Protein AF-A0A954UEF2-F1 (afdb_monomer)

Nearest PDB structures (foldseek):
  1y28-assembly1_A  TM=8.885E-01  e=5.651E-03  Bradyrhizobium japonicum
  2owj-assembly1_A  TM=8.847E-01  e=1.300E-02  Bradyrhizobium japonicum
  4gcz-assembly1_A  TM=8.920E-01  e=2.221E-02  Bacillus subtilis subsp. subtilis str. 168
  1d06-assembly1_A  TM=9.150E-01  e=4.275E-02  Sinorhizobium meliloti
  6cqo-assembly4_E  TM=3.640E-01  e=3.643E-01  Saccharomyces cerevisiae S288C

Structure (mmCIF, N/CA/C/O backbone):
data_AF-A0A954UEF2-F1
#
_entry.id   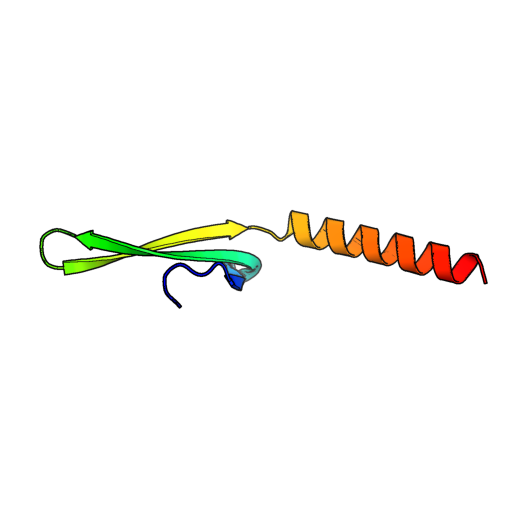AF-A0A954UEF2-F1
#
loop_
_atom_site.group_PDB
_atom_site.id
_atom_site.type_symbol
_atom_site.label_atom_id
_atom_site.label_alt_id
_atom_site.label_comp_id
_atom_site.label_asym_id
_atom_site.label_entity_id
_atom_site.label_seq_id
_atom_site.pdbx_PDB_ins_code
_atom_site.Cartn_x
_atom_site.Cartn_y
_atom_site.Cartn_z
_atom_site.occupancy
_atom_site.B_iso_or_equiv
_atom_site.auth_seq_id
_atom_site.auth_comp_id
_atom_site.auth_asym_id
_atom_site.auth_atom_id
_atom_site.pdbx_PDB_model_num
ATOM 1 N N . MET A 1 1 ? -9.687 13.498 5.252 1.00 63.09 1 MET A N 1
ATOM 2 C CA . MET A 1 1 ? -8.889 12.251 5.358 1.0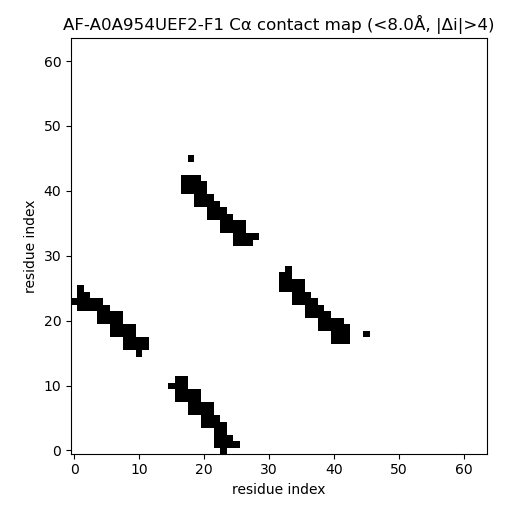0 63.09 1 MET A CA 1
ATOM 3 C C . MET A 1 1 ? -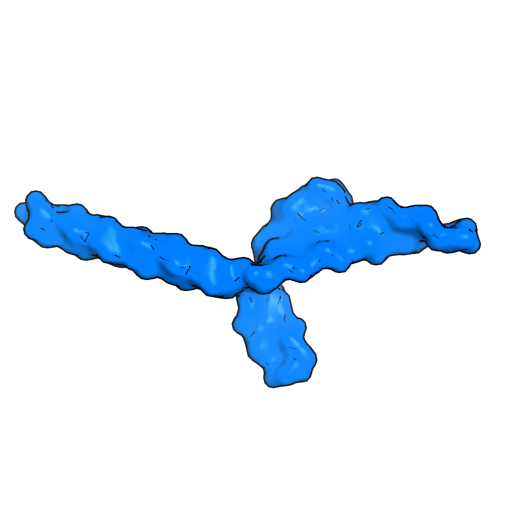9.775 11.007 5.335 1.00 63.09 1 MET A C 1
ATOM 5 O O . MET A 1 1 ? -9.384 10.026 4.726 1.00 63.09 1 MET A O 1
ATOM 9 N N . ILE A 1 2 ? -10.979 11.049 5.912 1.00 64.38 2 ILE A N 1
ATOM 10 C CA . ILE A 1 2 ? -11.974 9.968 5.831 1.00 64.38 2 ILE A CA 1
ATOM 11 C C . ILE A 1 2 ? -12.520 9.829 4.395 1.00 64.38 2 ILE A C 1
ATOM 13 O O . ILE A 1 2 ? -12.751 10.838 3.733 1.00 64.38 2 ILE A O 1
ATOM 17 N N . GLY A 1 3 ? -12.673 8.594 3.905 1.00 71.25 3 GLY A N 1
ATOM 18 C CA . GLY A 1 3 ? -13.218 8.281 2.574 1.00 71.25 3 GLY A CA 1
ATOM 19 C C . GLY A 1 3 ? -12.263 8.475 1.386 1.00 71.25 3 GLY A C 1
ATOM 20 O O . GLY A 1 3 ? -12.620 8.130 0.262 1.00 71.25 3 GLY A O 1
ATOM 21 N N . ARG A 1 4 ? -11.043 8.988 1.600 1.00 86.25 4 ARG A N 1
ATOM 22 C CA . ARG A 1 4 ? -10.042 9.163 0.534 1.00 86.25 4 ARG A CA 1
ATOM 23 C C . ARG A 1 4 ? -9.113 7.953 0.453 1.00 86.25 4 ARG A C 1
ATOM 25 O O . ARG A 1 4 ? -8.645 7.457 1.474 1.00 86.25 4 ARG A O 1
ATOM 32 N N . ARG A 1 5 ? -8.811 7.528 -0.774 1.00 89.88 5 ARG A N 1
ATOM 33 C CA . ARG A 1 5 ? -7.761 6.551 -1.076 1.00 89.88 5 ARG A CA 1
ATOM 34 C C . ARG A 1 5 ? -6.396 7.232 -1.043 1.00 89.88 5 ARG A C 1
ATOM 36 O O . ARG A 1 5 ? -6.198 8.249 -1.708 1.00 89.88 5 ARG A O 1
ATOM 43 N N . LEU A 1 6 ? -5.484 6.687 -0.247 1.00 94.19 6 LEU A N 1
ATOM 44 C CA . LEU A 1 6 ? -4.126 7.193 -0.063 1.00 94.19 6 LEU A CA 1
ATOM 45 C C . LEU A 1 6 ? -3.122 6.109 -0.438 1.00 94.19 6 LEU A C 1
ATOM 47 O O . LEU A 1 6 ? -3.298 4.959 -0.052 1.00 94.19 6 LEU A O 1
ATOM 51 N N . GLU A 1 7 ? -2.060 6.482 -1.147 1.00 95.19 7 GLU A N 1
ATOM 52 C CA . GLU A 1 7 ? -0.881 5.632 -1.305 1.00 95.19 7 GLU A CA 1
ATOM 53 C C . GLU A 1 7 ? 0.211 6.091 -0.339 1.00 95.19 7 GLU A C 1
ATOM 55 O O . GLU A 1 7 ? 0.534 7.277 -0.279 1.00 95.19 7 GLU A O 1
ATOM 60 N N . LEU A 1 8 ? 0.783 5.160 0.419 1.00 95.12 8 LEU A N 1
ATOM 61 C CA . LEU A 1 8 ? 1.829 5.433 1.398 1.00 95.12 8 LEU A CA 1
ATOM 62 C C . LEU A 1 8 ? 2.777 4.239 1.542 1.00 95.12 8 LEU A C 1
ATOM 64 O O . LEU A 1 8 ? 2.439 3.107 1.200 1.00 95.12 8 LEU A O 1
ATOM 68 N N . LYS A 1 9 ? 3.973 4.481 2.085 1.00 96.38 9 LYS A N 1
ATOM 69 C CA . LYS A 1 9 ? 4.855 3.396 2.527 1.00 96.38 9 LYS A CA 1
ATOM 70 C C . LYS A 1 9 ? 4.391 2.909 3.898 1.00 96.38 9 LYS A C 1
ATOM 72 O O . LYS A 1 9 ? 4.316 3.697 4.837 1.00 96.38 9 LYS A O 1
ATOM 77 N N . MET A 1 10 ? 4.118 1.616 4.014 1.00 96.31 10 MET A N 1
ATOM 78 C CA . MET A 1 10 ? 3.810 0.951 5.281 1.00 96.31 10 MET A CA 1
ATOM 79 C C . MET A 1 10 ? 4.918 -0.030 5.652 1.00 96.31 10 MET A C 1
ATOM 81 O O . MET A 1 10 ? 5.750 -0.382 4.818 1.00 96.31 10 MET A O 1
ATOM 85 N N . MET A 1 11 ? 4.940 -0.458 6.914 1.00 97.38 11 MET A N 1
ATOM 86 C CA . MET A 1 11 ? 5.932 -1.393 7.438 1.00 97.38 11 MET A CA 1
ATOM 87 C C . MET A 1 11 ? 5.236 -2.640 7.980 1.00 97.38 11 MET A C 1
ATOM 89 O O . MET A 1 11 ? 4.284 -2.547 8.755 1.00 97.38 11 MET A O 1
ATOM 93 N N . ARG A 1 12 ? 5.701 -3.814 7.557 1.00 94.69 12 ARG A N 1
ATOM 94 C CA . ARG A 1 12 ? 5.274 -5.102 8.106 1.00 94.69 12 ARG A CA 1
ATOM 95 C C . ARG A 1 12 ? 5.884 -5.322 9.490 1.00 94.69 12 ARG A C 1
ATOM 97 O O . ARG A 1 12 ? 6.890 -4.715 9.847 1.00 94.69 12 ARG A O 1
ATOM 104 N N . LYS A 1 13 ? 5.341 -6.283 10.242 1.00 95.69 13 LYS A N 1
ATOM 105 C CA . LYS A 1 13 ? 5.881 -6.689 11.554 1.00 95.69 13 LYS A CA 1
ATOM 106 C C . LYS A 1 13 ? 7.357 -7.116 11.501 1.00 95.69 13 LYS A C 1
ATOM 108 O O . LYS A 1 13 ? 8.075 -6.919 12.471 1.00 95.69 13 LYS A O 1
ATOM 113 N N . ASN A 1 14 ? 7.809 -7.688 10.384 1.00 97.00 14 ASN A N 1
ATOM 114 C CA . ASN A 1 14 ? 9.204 -8.097 10.178 1.00 97.00 14 ASN A CA 1
ATOM 115 C C . ASN A 1 14 ? 10.146 -6.930 9.795 1.00 97.00 14 ASN A C 1
ATOM 117 O O . ASN A 1 14 ? 11.318 -7.174 9.534 1.00 97.00 14 ASN A O 1
ATOM 121 N N . GLY A 1 15 ? 9.651 -5.688 9.726 1.00 97.00 15 GLY A N 1
ATOM 122 C CA . GLY A 1 15 ? 10.428 -4.502 9.349 1.00 97.00 15 GLY A CA 1
ATOM 123 C C . GLY A 1 15 ? 10.463 -4.195 7.847 1.00 97.00 15 GLY A C 1
ATOM 124 O O . GLY A 1 15 ? 10.945 -3.134 7.454 1.00 97.00 15 GLY A O 1
ATOM 125 N N . GLU A 1 16 ? 9.923 -5.067 6.991 1.00 97.06 16 GLU A N 1
ATOM 126 C CA . GLU A 1 16 ? 9.874 -4.830 5.546 1.00 97.06 16 GLU A CA 1
ATOM 127 C C . GLU A 1 16 ? 8.940 -3.656 5.213 1.00 97.06 16 GLU A C 1
ATOM 129 O O . GLU A 1 16 ? 7.778 -3.630 5.632 1.00 97.06 16 GLU A O 1
ATOM 134 N N . ARG A 1 17 ? 9.434 -2.692 4.426 1.00 96.56 17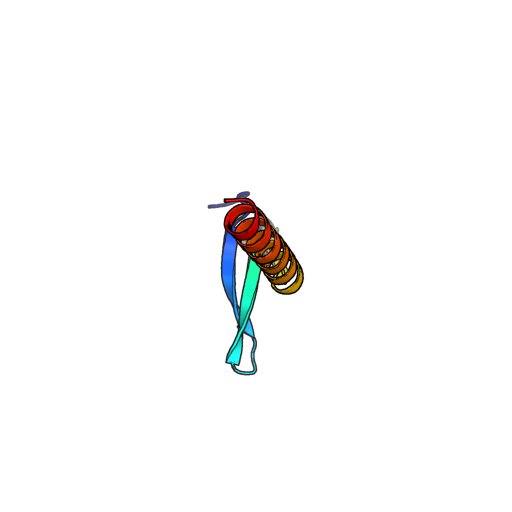 ARG A N 1
ATOM 135 C CA . ARG A 1 17 ? 8.622 -1.590 3.896 1.00 96.56 17 ARG A CA 1
ATOM 136 C C . ARG A 1 17 ? 7.983 -1.978 2.567 1.00 96.56 17 ARG A C 1
ATOM 138 O O . ARG A 1 17 ? 8.668 -2.487 1.686 1.00 96.56 17 ARG A O 1
ATOM 145 N N . PHE A 1 18 ? 6.706 -1.660 2.392 1.00 96.88 18 PHE A N 1
ATOM 146 C CA . PHE A 1 18 ? 5.955 -1.946 1.169 1.00 96.88 18 PHE A CA 1
ATOM 147 C C . PHE A 1 18 ? 5.079 -0.757 0.762 1.00 96.88 18 PHE A C 1
ATOM 149 O O . PHE A 1 18 ? 4.746 0.093 1.594 1.00 96.88 18 PHE A O 1
ATOM 156 N N . ASP A 1 19 ? 4.738 -0.669 -0.525 1.00 97.88 19 ASP A N 1
ATOM 157 C CA . ASP A 1 19 ? 3.760 0.312 -0.995 1.00 97.88 19 ASP A CA 1
ATOM 158 C C . ASP A 1 19 ? 2.356 -0.180 -0.663 1.00 97.88 19 ASP A C 1
ATOM 160 O O . ASP A 1 19 ? 1.955 -1.277 -1.060 1.00 97.88 19 ASP A O 1
ATOM 164 N N . ALA A 1 20 ? 1.603 0.651 0.044 1.00 97.31 20 ALA A N 1
ATOM 165 C CA . ALA A 1 20 ? 0.248 0.359 0.453 1.00 97.31 20 ALA A CA 1
ATOM 166 C C . ALA A 1 20 ? -0.722 1.400 -0.092 1.00 97.31 20 ALA A C 1
ATOM 168 O O . ALA A 1 20 ? -0.461 2.601 -0.061 1.00 97.31 20 ALA A O 1
ATOM 169 N N . GLU A 1 21 ? -1.874 0.919 -0.531 1.00 97.25 21 GLU A N 1
ATOM 170 C CA . GLU A 1 21 ? -3.068 1.718 -0.727 1.00 97.25 21 GLU A CA 1
ATOM 171 C C . GLU A 1 21 ? -3.967 1.552 0.499 1.00 97.25 21 GLU A C 1
ATOM 173 O O . GLU A 1 21 ? -4.274 0.428 0.900 1.00 97.25 21 GLU A O 1
ATOM 178 N N . MET A 1 22 ? -4.395 2.663 1.091 1.00 96.12 22 MET A N 1
ATOM 179 C CA . MET A 1 22 ? -5.209 2.680 2.298 1.00 96.12 22 MET A CA 1
ATOM 180 C C . MET A 1 22 ? -6.472 3.518 2.112 1.00 96.12 22 MET A C 1
ATOM 182 O O . MET A 1 22 ? -6.442 4.589 1.502 1.00 96.12 22 MET A O 1
ATOM 186 N N . THR A 1 23 ? -7.578 3.052 2.691 1.00 95.69 23 THR A N 1
ATOM 187 C CA . THR A 1 23 ? -8.797 3.848 2.897 1.00 95.69 23 THR A CA 1
ATOM 188 C C . THR A 1 23 ? -9.277 3.704 4.336 1.00 95.69 23 THR A C 1
ATOM 190 O O . THR A 1 23 ? -9.076 2.663 4.962 1.00 95.69 23 THR A O 1
ATOM 193 N N . THR A 1 24 ? -9.920 4.749 4.855 1.00 94.25 24 THR A N 1
ATOM 194 C CA . THR A 1 24 ? -10.484 4.767 6.209 1.00 94.25 24 THR A CA 1
ATOM 195 C C . THR A 1 24 ? -11.946 5.180 6.148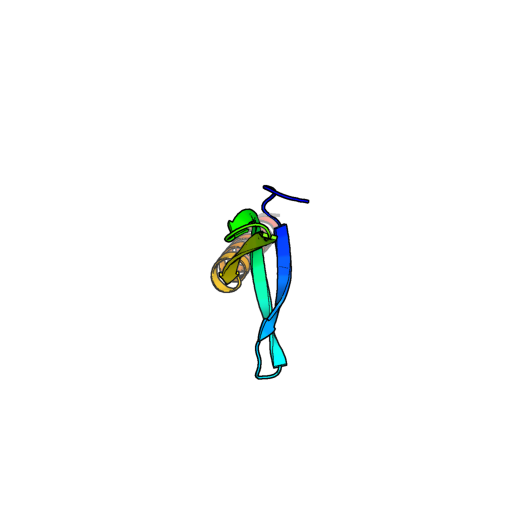 1.00 94.25 24 THR A C 1
ATOM 197 O O . THR A 1 24 ? -12.273 6.215 5.556 1.00 94.25 24 THR A O 1
ATOM 200 N N . GLN A 1 25 ? -12.814 4.387 6.771 1.00 91.81 25 GLN A N 1
ATOM 201 C CA . GLN A 1 25 ? -14.247 4.649 6.880 1.00 91.81 25 GLN A CA 1
ATOM 202 C C . GLN A 1 25 ? -14.681 4.598 8.350 1.00 91.81 25 GLN A C 1
ATOM 204 O O . GLN A 1 25 ? -14.234 3.706 9.072 1.00 91.81 25 GLN A O 1
ATOM 209 N N . PRO A 1 26 ? -15.524 5.535 8.814 1.00 90.75 26 PRO A N 1
ATOM 210 C CA . PRO A 1 26 ? -16.076 5.473 10.154 1.00 90.75 26 PRO A CA 1
ATOM 211 C C . PRO A 1 26 ? -17.090 4.329 10.207 1.00 90.75 26 PRO A C 1
ATOM 213 O O . PRO A 1 26 ? -17.849 4.121 9.258 1.00 90.75 26 PRO A O 1
ATOM 216 N N . ILE A 1 27 ? -17.098 3.588 11.308 1.00 91.25 27 ILE A N 1
ATOM 217 C CA . ILE A 1 27 ? -18.070 2.525 11.561 1.00 91.25 27 ILE A CA 1
ATOM 218 C C . ILE A 1 27 ? -18.698 2.713 12.947 1.00 91.25 27 ILE A C 1
ATOM 220 O O . ILE A 1 27 ? -17.981 3.007 13.909 1.00 91.25 27 ILE A O 1
ATOM 224 N N . PRO A 1 28 ? -20.025 2.552 13.081 1.00 87.38 28 PRO A N 1
ATOM 225 C CA . PRO A 1 28 ? -20.672 2.583 14.385 1.00 87.38 28 PRO A CA 1
ATOM 226 C C . PRO A 1 28 ? -20.315 1.319 15.179 1.00 87.38 28 PRO A C 1
ATOM 228 O O . PRO A 1 28 ? -20.449 0.204 14.674 1.00 87.38 28 PRO A O 1
ATOM 231 N N . LEU A 1 29 ? -19.885 1.483 16.432 1.00 86.81 29 LEU A N 1
ATOM 232 C CA . LEU A 1 29 ? -19.454 0.388 17.308 1.00 86.81 29 LEU A CA 1
ATOM 233 C C . LEU A 1 29 ? -20.112 0.532 18.686 1.00 86.81 29 LEU A C 1
ATOM 235 O O . LEU A 1 29 ? -19.564 1.190 19.554 1.00 86.81 29 LEU A O 1
ATOM 239 N N . GLN A 1 30 ? -21.306 -0.047 18.875 1.00 82.00 30 GLN A N 1
ATOM 240 C CA . GLN A 1 30 ? -22.060 -0.088 20.151 1.00 82.00 30 GLN A CA 1
ATOM 241 C C . GLN A 1 30 ? -21.877 1.147 21.068 1.00 82.00 30 GLN A C 1
ATOM 243 O O . GLN A 1 30 ? -21.493 1.026 22.227 1.00 82.00 30 GLN A O 1
ATOM 248 N N . GLY A 1 31 ? -22.147 2.348 20.545 1.00 82.19 31 GLY A N 1
ATOM 249 C CA . GLY A 1 31 ? -22.050 3.604 21.307 1.00 82.19 31 GLY A CA 1
ATOM 250 C C . GLY A 1 31 ? -20.685 4.306 21.273 1.00 82.19 31 GLY A C 1
ATOM 251 O O . GLY A 1 31 ? -20.542 5.364 21.875 1.00 82.19 31 GLY A O 1
ATOM 252 N N . MET A 1 32 ? -19.705 3.766 20.547 1.00 77.62 32 MET A N 1
ATOM 253 C CA . MET A 1 32 ? -18.407 4.380 20.255 1.00 77.62 32 MET A CA 1
ATOM 254 C C . MET A 1 32 ? -18.218 4.585 18.745 1.00 77.62 32 MET A C 1
ATOM 256 O O . MET A 1 32 ? -18.743 3.829 17.919 1.00 77.62 32 MET A O 1
ATOM 260 N N . GLU A 1 33 ? -17.431 5.597 18.382 1.00 82.44 33 GLU A N 1
ATOM 261 C 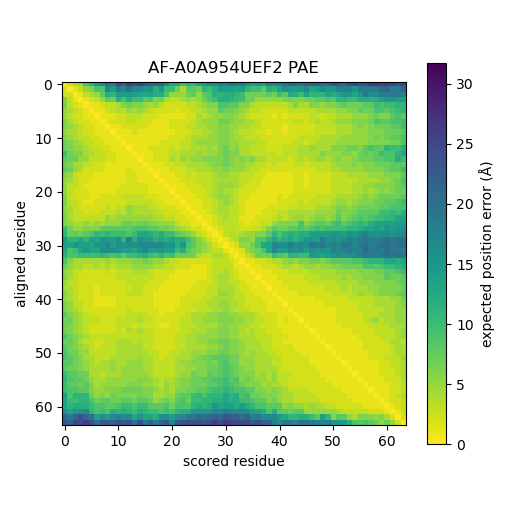CA . GLU A 1 33 ? -16.961 5.789 17.010 1.00 82.44 33 GLU A CA 1
ATOM 262 C C . GLU A 1 33 ? -15.742 4.895 16.754 1.00 82.44 33 GLU A C 1
ATOM 264 O O . GLU A 1 33 ? -14.711 5.018 17.416 1.00 82.44 33 GLU A O 1
ATOM 269 N N . GLY A 1 34 ? -15.861 3.973 15.798 1.00 91.31 34 GLY A N 1
ATOM 270 C CA . GLY A 1 34 ? -14.752 3.157 15.316 1.00 91.31 34 GLY A CA 1
ATOM 271 C C . GLY A 1 34 ? -14.342 3.537 13.896 1.00 91.31 34 GLY A C 1
ATOM 272 O O . GLY A 1 34 ? -15.057 4.241 13.184 1.00 91.31 34 GLY A O 1
ATOM 273 N N . PHE A 1 35 ? -13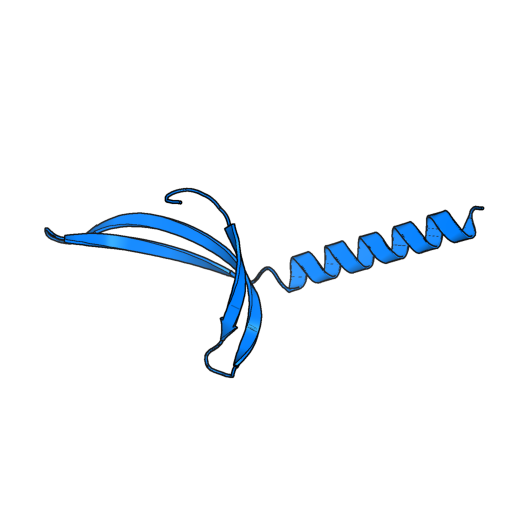.201 3.015 13.450 1.00 92.00 35 PHE A N 1
ATOM 274 C CA . PHE A 1 35 ? -12.741 3.160 12.071 1.00 92.00 35 PHE A CA 1
ATOM 275 C C . PHE A 1 35 ? -12.408 1.799 11.471 1.00 92.00 35 PHE A C 1
ATOM 277 O O . PHE A 1 35 ? -11.612 1.042 12.023 1.00 92.00 35 PHE A O 1
ATOM 284 N N . ALA A 1 36 ? -12.977 1.514 10.304 1.00 92.50 36 ALA A N 1
ATOM 285 C CA . ALA A 1 36 ? -12.522 0.444 9.437 1.00 92.50 36 ALA A CA 1
ATOM 286 C C . ALA A 1 36 ? -11.406 0.983 8.537 1.00 92.50 36 ALA A C 1
ATOM 288 O O . ALA A 1 36 ? -11.580 1.992 7.846 1.00 92.50 36 ALA A O 1
ATOM 289 N N . ILE A 1 37 ? -10.256 0.311 8.546 1.0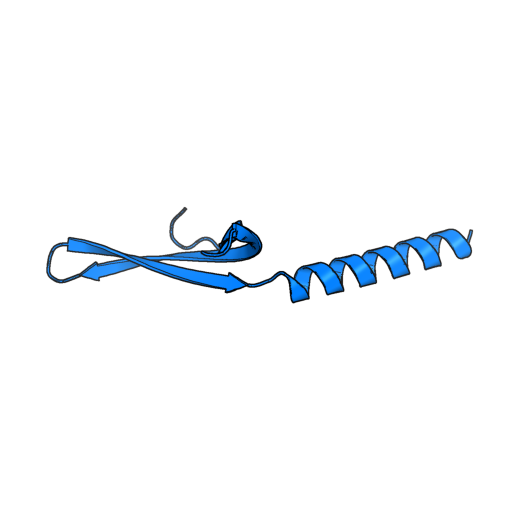0 94.00 37 ILE A N 1
ATOM 290 C CA . ILE A 1 37 ? -9.123 0.635 7.680 1.00 94.00 37 ILE A CA 1
ATOM 291 C C . ILE A 1 37 ? -8.916 -0.529 6.719 1.00 94.00 37 ILE A C 1
ATOM 293 O O . ILE A 1 37 ? -8.661 -1.655 7.142 1.00 94.00 37 ILE A O 1
ATOM 297 N N . PHE A 1 38 ? -8.991 -0.247 5.424 1.00 94.81 38 PHE A N 1
ATOM 298 C CA . PHE A 1 38 ? -8.659 -1.212 4.382 1.00 94.81 38 PHE A CA 1
ATOM 299 C C . PHE A 1 38 ? -7.266 -0.904 3.862 1.00 94.81 38 PHE A C 1
ATOM 301 O O . PHE A 1 38 ? -7.005 0.228 3.455 1.00 94.81 38 PHE A O 1
ATOM 308 N N . VAL A 1 39 ? -6.391 -1.909 3.863 1.00 95.88 39 VAL A N 1
ATOM 309 C CA . VAL A 1 39 ? -5.008 -1.807 3.387 1.00 95.88 39 VAL A CA 1
ATOM 310 C C . VAL A 1 39 ? -4.796 -2.824 2.275 1.00 95.88 39 VAL A C 1
ATOM 312 O O . VAL A 1 39 ? -5.059 -4.013 2.455 1.00 95.88 39 VAL A O 1
ATOM 315 N N . ARG A 1 40 ? -4.289 -2.369 1.132 1.00 96.38 40 ARG A N 1
ATOM 316 C CA . ARG A 1 40 ? -3.925 -3.211 -0.005 1.00 96.38 40 ARG A CA 1
ATOM 317 C C . ARG A 1 40 ? -2.455 -3.018 -0.328 1.00 96.38 40 ARG A C 1
ATOM 319 O O . ARG A 1 40 ? -2.013 -1.898 -0.549 1.00 96.38 40 ARG A O 1
ATOM 326 N N . ASP A 1 41 ? -1.707 -4.110 -0.392 1.00 97.19 41 ASP A N 1
ATOM 327 C CA . ASP A 1 41 ? -0.343 -4.079 -0.913 1.00 97.19 41 ASP A CA 1
ATOM 328 C C . ASP A 1 41 ? -0.378 -3.825 -2.426 1.00 97.19 41 ASP A C 1
ATOM 330 O O . ASP A 1 41 ? -0.979 -4.591 -3.183 1.00 97.19 41 ASP A O 1
ATOM 334 N N . ILE A 1 42 ? 0.246 -2.732 -2.860 1.00 97.31 42 ILE A N 1
ATOM 335 C CA . ILE A 1 42 ? 0.324 -2.310 -4.263 1.00 97.31 42 ILE A CA 1
ATOM 336 C C . ILE A 1 42 ? 1.757 -2.373 -4.806 1.00 97.31 42 ILE A C 1
ATOM 338 O O . ILE A 1 42 ? 2.015 -1.899 -5.910 1.00 97.31 42 ILE A O 1
ATOM 342 N N . THR A 1 43 ? 2.688 -2.996 -4.076 1.00 96.12 43 THR A N 1
ATOM 343 C CA . THR A 1 43 ? 4.108 -3.076 -4.457 1.00 96.12 43 THR A CA 1
ATOM 344 C C . THR A 1 43 ? 4.289 -3.703 -5.836 1.00 96.12 43 THR A C 1
ATOM 346 O O . THR A 1 43 ? 5.035 -3.185 -6.663 1.00 96.12 43 THR A O 1
ATOM 349 N N . ARG A 1 44 ? 3.568 -4.797 -6.123 1.00 96.06 44 ARG A N 1
ATOM 350 C CA . ARG A 1 44 ? 3.631 -5.465 -7.435 1.00 96.06 44 ARG A CA 1
ATOM 351 C C . ARG A 1 44 ? 3.137 -4.566 -8.565 1.00 96.06 44 ARG A C 1
ATOM 353 O O . ARG A 1 44 ? 3.787 -4.495 -9.600 1.00 96.06 44 ARG A O 1
ATOM 360 N N . ARG A 1 45 ? 2.021 -3.861 -8.346 1.00 96.19 45 ARG A N 1
ATOM 361 C CA . ARG A 1 45 ? 1.455 -2.932 -9.332 1.00 96.19 45 ARG A CA 1
ATOM 362 C C . ARG A 1 45 ? 2.453 -1.822 -9.662 1.00 96.19 45 ARG A C 1
ATOM 364 O O . ARG A 1 45 ? 2.740 -1.603 -10.830 1.00 96.19 45 ARG A O 1
ATOM 371 N N . LYS A 1 46 ? 3.032 -1.183 -8.641 1.00 95.00 46 LYS A N 1
ATOM 372 C CA . LYS A 1 46 ? 3.979 -0.076 -8.840 1.00 95.00 46 LYS A CA 1
ATOM 373 C C . LYS A 1 46 ? 5.282 -0.511 -9.506 1.00 95.00 46 LYS A C 1
ATOM 375 O O . LYS A 1 46 ? 5.814 0.238 -10.313 1.00 95.00 46 LYS A O 1
ATOM 380 N N . ARG A 1 47 ? 5.776 -1.722 -9.218 1.00 94.94 47 ARG A N 1
ATOM 381 C CA . ARG A 1 47 ? 6.944 -2.280 -9.923 1.00 94.94 47 ARG A CA 1
ATOM 382 C C . ARG A 1 47 ? 6.666 -2.465 -11.413 1.00 94.94 47 ARG A C 1
ATOM 384 O O . ARG A 1 47 ? 7.467 -2.016 -12.217 1.00 94.94 47 ARG A O 1
ATOM 391 N N . ALA A 1 48 ? 5.515 -3.036 -11.767 1.00 96.06 48 ALA A N 1
ATOM 392 C CA . ALA A 1 48 ? 5.133 -3.211 -13.167 1.00 96.06 48 ALA A CA 1
ATOM 393 C C . ALA A 1 48 ? 4.960 -1.866 -13.900 1.00 96.06 48 ALA A C 1
ATOM 395 O O . ALA A 1 48 ? 5.415 -1.715 -15.029 1.00 96.06 48 ALA A O 1
ATOM 396 N N . GLU A 1 49 ? 4.342 -0.871 -13.253 1.00 95.56 49 GLU A N 1
ATOM 397 C CA . GLU A 1 49 ? 4.224 0.490 -13.801 1.00 95.56 49 GLU A CA 1
ATOM 398 C C . GLU A 1 49 ? 5.600 1.131 -14.038 1.00 95.56 49 GLU A C 1
ATOM 400 O O . GLU A 1 49 ? 5.817 1.788 -15.055 1.00 95.56 49 GLU A O 1
ATOM 405 N N . GLU A 1 50 ? 6.546 0.923 -13.122 1.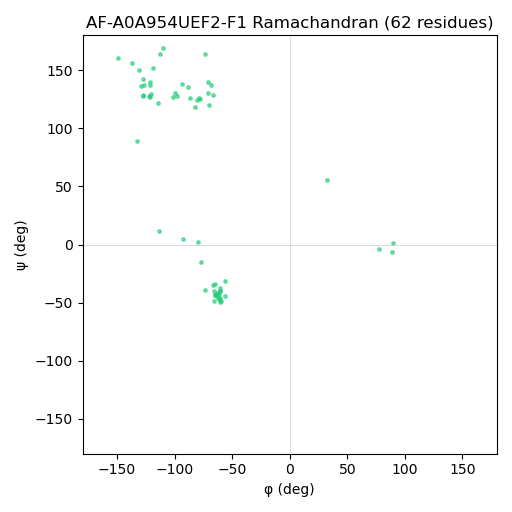00 96.00 50 GLU A N 1
ATOM 406 C CA . GLU A 1 50 ? 7.892 1.470 -13.251 1.00 96.00 50 GLU A CA 1
ATOM 407 C C . GLU A 1 50 ? 8.736 0.750 -14.310 1.00 96.00 50 GLU A C 1
ATOM 409 O O . GLU A 1 50 ? 9.454 1.414 -15.055 1.00 96.00 50 GLU A O 1
ATOM 414 N N . GLU A 1 51 ? 8.629 -0.574 -14.419 1.00 96.19 51 GLU A N 1
ATOM 415 C CA . GLU A 1 51 ? 9.260 -1.356 -15.488 1.00 96.19 51 GLU A CA 1
ATOM 416 C C . GLU A 1 51 ? 8.748 -0.919 -16.863 1.00 96.19 51 GLU A C 1
ATOM 418 O O . GLU A 1 51 ? 9.546 -0.657 -17.762 1.00 96.19 51 GLU A O 1
ATOM 423 N N . LEU A 1 52 ? 7.428 -0.753 -17.006 1.00 96.31 52 LEU A N 1
ATOM 424 C CA . LEU A 1 52 ? 6.825 -0.269 -18.245 1.00 96.31 52 LEU A CA 1
ATOM 425 C C . LEU A 1 52 ? 7.305 1.144 -18.596 1.00 96.31 52 LEU A C 1
ATOM 427 O O . LEU A 1 52 ? 7.620 1.413 -19.753 1.00 96.31 52 LEU A O 1
ATOM 431 N N . ARG A 1 53 ? 7.386 2.039 -17.603 1.00 96.44 53 ARG A N 1
ATOM 432 C CA . ARG A 1 53 ? 7.924 3.390 -17.800 1.00 96.44 53 ARG A CA 1
ATOM 433 C C . ARG A 1 53 ? 9.368 3.342 -18.300 1.00 96.44 53 ARG A C 1
ATOM 435 O O . ARG A 1 53 ? 9.668 3.988 -19.292 1.00 96.44 53 ARG A O 1
ATOM 442 N N . ARG A 1 54 ? 10.235 2.548 -17.664 1.00 96.25 54 ARG A N 1
ATOM 443 C CA . ARG A 1 54 ? 11.648 2.425 -18.066 1.00 96.25 54 ARG A CA 1
ATOM 444 C C . ARG A 1 54 ? 11.795 1.891 -19.486 1.00 96.25 54 ARG A C 1
ATOM 446 O O . ARG A 1 54 ? 12.514 2.485 -20.275 1.00 96.25 54 ARG A O 1
ATOM 453 N N . ALA A 1 55 ? 11.064 0.830 -19.824 1.00 95.75 55 ALA A N 1
ATOM 454 C CA . ALA A 1 55 ? 11.089 0.266 -21.170 1.00 95.75 55 ALA A CA 1
ATOM 455 C C . ALA A 1 55 ? 10.636 1.283 -22.230 1.00 95.75 55 ALA A C 1
ATOM 457 O O . ALA A 1 55 ? 11.194 1.335 -23.324 1.00 95.75 55 ALA A O 1
ATOM 458 N N . LYS A 1 56 ? 9.635 2.112 -21.903 1.00 95.81 56 LYS A N 1
ATOM 459 C CA . LYS A 1 56 ? 9.183 3.193 -22.779 1.00 95.81 56 LYS A CA 1
ATOM 460 C C . LYS A 1 56 ? 10.264 4.265 -22.957 1.00 95.81 56 LYS A C 1
ATOM 462 O O . LYS A 1 56 ? 10.554 4.624 -24.093 1.00 95.81 56 LYS A O 1
ATOM 467 N N . ASP A 1 57 ? 10.863 4.735 -21.864 1.00 96.38 57 ASP A N 1
ATOM 468 C CA . ASP A 1 57 ? 11.907 5.765 -21.896 1.00 96.38 57 ASP A CA 1
ATOM 469 C C . ASP A 1 57 ? 13.136 5.290 -22.705 1.00 96.38 57 ASP A C 1
ATOM 471 O O . ASP A 1 57 ? 13.697 6.045 -23.498 1.00 96.38 57 ASP A O 1
ATOM 475 N N . GLU A 1 58 ? 13.524 4.017 -22.563 1.00 95.62 58 GLU A N 1
ATOM 476 C CA . GLU A 1 58 ? 14.610 3.392 -23.333 1.00 95.62 58 GLU A CA 1
ATOM 477 C C . GLU A 1 58 ? 14.289 3.305 -24.833 1.00 95.62 58 GLU A C 1
ATOM 479 O O . GLU A 1 58 ? 15.142 3.611 -25.669 1.00 95.62 58 GLU A O 1
ATOM 484 N N . ALA A 1 59 ? 13.058 2.921 -25.186 1.00 95.00 59 ALA A N 1
ATOM 485 C CA . ALA A 1 59 ? 12.623 2.846 -26.578 1.00 95.00 59 ALA A CA 1
ATOM 486 C C . ALA A 1 59 ? 12.569 4.230 -27.248 1.00 95.00 59 ALA A C 1
ATOM 488 O O . ALA A 1 59 ? 12.964 4.364 -28.406 1.00 95.00 59 ALA A O 1
ATOM 489 N N . GLU A 1 60 ? 12.111 5.260 -26.527 1.00 95.12 60 GLU A N 1
ATOM 490 C CA . GLU A 1 60 ? 12.109 6.643 -27.018 1.00 95.12 60 GLU A CA 1
ATOM 491 C C . GLU A 1 60 ? 13.539 7.165 -27.222 1.00 95.12 60 GLU A C 1
ATOM 493 O O . GLU A 1 60 ? 13.828 7.750 -28.265 1.00 95.12 60 GLU A O 1
ATOM 498 N N . ALA A 1 61 ? 14.451 6.895 -26.282 1.00 94.12 61 ALA A N 1
ATOM 499 C CA . ALA A 1 61 ? 15.850 7.305 -26.388 1.00 94.12 61 ALA A CA 1
ATOM 500 C C . ALA A 1 61 ? 16.601 6.620 -27.544 1.00 94.12 61 ALA A C 1
ATOM 502 O O . ALA A 1 61 ? 17.461 7.242 -28.156 1.00 94.12 61 ALA A O 1
ATOM 503 N N . ALA A 1 62 ? 16.283 5.360 -27.859 1.00 91.38 62 ALA A N 1
ATOM 504 C CA . ALA A 1 62 ? 16.901 4.624 -28.967 1.00 91.38 62 ALA A CA 1
ATOM 505 C C . ALA A 1 62 ? 16.369 5.029 -30.356 1.00 91.38 62 ALA A C 1
ATOM 507 O O . ALA A 1 62 ? 16.967 4.673 -31.371 1.00 91.38 62 ALA A O 1
ATOM 508 N N . SER A 1 63 ? 15.234 5.733 -30.409 1.00 84.44 63 SER A N 1
ATOM 509 C CA . SER A 1 63 ? 14.616 6.215 -31.648 1.00 84.44 63 SER A CA 1
ATOM 510 C C . SER A 1 63 ? 15.050 7.643 -32.030 1.00 84.44 63 SER A C 1
ATOM 512 O O . SER A 1 63 ? 14.508 8.188 -32.998 1.00 84.44 63 SER A O 1
ATOM 514 N N . HIS A 1 64 ? 15.984 8.246 -31.285 1.00 65.12 64 HIS A N 1
ATOM 515 C CA . HIS A 1 64 ? 16.584 9.557 -31.554 1.00 65.12 64 HIS A CA 1
ATOM 516 C C . HIS A 1 64 ? 18.061 9.412 -31.933 1.00 65.12 64 HIS A C 1
ATOM 518 O O . HIS A 1 64 ? 18.496 10.152 -32.843 1.00 65.12 64 HIS A O 1
#

pLDDT: mean 91.97, std 8.03, range [63.09, 97.88]

Foldseek 3Di:
DAPDWDWDWDADPVGDIFIKIKHWHWDDDPPDIDIDMDIDGCRVVVVVVVVVVVVVVVVVVVVD

Solvent-accessible surface area (backbone atoms only — not comparable to full-atom values): 3850 Å² total; per-residue (Å²): 116,75,76,44,82,42,78,46,83,44,68,48,96,88,66,53,72,44,40,27,37,35,36,36,42,82,39,89,45,97,94,42,89,41,73,47,72,50,78,42,84,40,46,69,58,53,51,52,54,50,51,52,48,50,54,48,55,53,53,56,61,74,74,109

Radius of gyration: 18.22 Å; Cα contacts (8 Å, |Δi|>4): 79; chains: 1; bounding box: 39×20×53 Å

Secondary structure (DSSP, 8-state):
-TT--EEEEEE-TTS-EEEEEEEEEEEEETTEEEEEEEEEE-HHHHHHHHHHHHHHHHHHHHT-

Mean predicted aligned error: 5.47 Å

Sequence (64 aa):
MIGRRLELKMMRKNGERFDAEMTTQPIPLQGMEGFAIFVRDITRRKRAEEELRRAKDEAEAASH